Protein AF-A0A7V8ZS57-F1 (afdb_monomer_lite)

Foldseek 3Di:
DVVVVVVVVVVVVVVVVVVVVVVPPDDPPPPADDDDPDPVSVVVSVVVVVVVVVVVVVVCVVVVVVVVCCVVVPVVVVDDDDDDPDDVVVVVD

Sequence (93 aa):
MKARLANTMVGGFVALCTAVMSGVAHSAFELKLQPAQTDIARQMYDLHNLILLVCAVIFVIVFGIMFYSILKHRRSVGHKAQHFHENTTVEIL

Secondary structure (DSSP, 8-state):
-HHHHHHHHHHHHHHHHHHHHGGG-------SPPPP-SHHHHHHHHHHHHHHHHHHHHHHHHHHHHHHHHHHS-GGGTPPPP-----HHHHH-

Radius of gyration: 27.41 Å; chains: 1; bounding box: 70×18×68 Å

pLDDT: mean 79.04, std 13.57, range [53.81, 97.81]

Structure (mmCIF, N/CA/C/O backbone):
data_AF-A0A7V8ZS57-F1
#
_entry.id   AF-A0A7V8ZS57-F1
#
loop_
_atom_site.group_PDB
_atom_site.id
_atom_site.type_symbol
_atom_site.label_atom_id
_atom_site.label_alt_id
_atom_site.label_comp_id
_atom_site.label_asym_id
_atom_site.label_entity_id
_atom_site.label_seq_id
_atom_site.pdbx_PDB_ins_code
_atom_site.Cartn_x
_atom_site.Cartn_y
_atom_site.Cartn_z
_atom_site.occupancy
_atom_site.B_iso_or_equiv
_atom_site.auth_seq_id
_atom_site.auth_comp_id
_atom_site.auth_asym_id
_atom_site.auth_atom_id
_atom_site.pdbx_PDB_model_num
ATOM 1 N N . MET A 1 1 ? -48.988 7.145 -33.222 1.00 55.78 1 MET A N 1
ATOM 2 C CA . MET A 1 1 ? -48.399 7.109 -31.859 1.00 55.78 1 MET A CA 1
ATOM 3 C C . MET A 1 1 ? -47.237 6.111 -31.702 1.00 55.78 1 MET A C 1
ATOM 5 O O . MET A 1 1 ? -46.286 6.439 -31.009 1.00 55.78 1 MET A O 1
ATOM 9 N N . LYS A 1 2 ? -47.240 4.946 -32.378 1.00 53.81 2 LYS A N 1
ATOM 10 C CA . LYS A 1 2 ? -46.203 3.891 -32.247 1.00 53.81 2 LYS A CA 1
ATOM 11 C C . LYS A 1 2 ? -44.769 4.307 -32.650 1.00 53.81 2 LYS A C 1
ATOM 13 O O . LYS A 1 2 ? -43.815 3.881 -32.013 1.00 53.81 2 LYS A O 1
ATOM 18 N N . ALA A 1 3 ? -44.618 5.188 -33.643 1.00 56.47 3 ALA A N 1
ATOM 19 C CA . ALA A 1 3 ? -43.305 5.613 -34.149 1.00 56.47 3 ALA A CA 1
ATOM 20 C C . ALA A 1 3 ? -42.496 6.502 -33.177 1.00 56.47 3 ALA A C 1
ATOM 22 O O . ALA A 1 3 ? -41.271 6.458 -33.190 1.00 56.47 3 ALA A O 1
ATOM 23 N N . ARG A 1 4 ? -43.152 7.279 -32.297 1.00 56.66 4 ARG A N 1
ATOM 24 C CA . ARG A 1 4 ? -42.445 8.099 -31.292 1.00 56.66 4 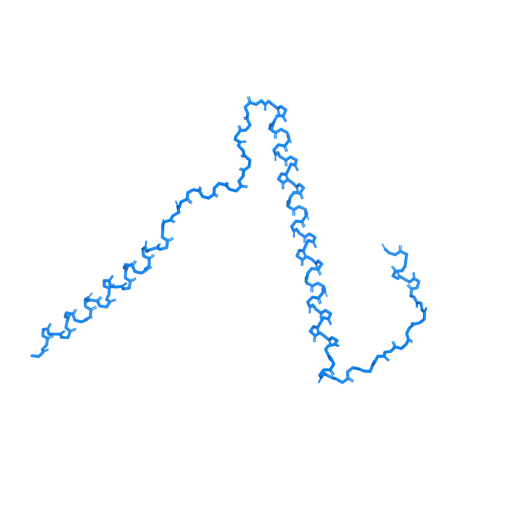ARG A CA 1
ATOM 25 C C . ARG A 1 4 ? -41.904 7.263 -30.131 1.00 56.66 4 ARG A C 1
ATOM 27 O O . ARG A 1 4 ? -40.825 7.562 -29.642 1.00 56.66 4 ARG A O 1
ATOM 34 N N . LEU A 1 5 ? -42.607 6.191 -29.757 1.00 60.06 5 LEU A N 1
ATOM 35 C CA . LEU A 1 5 ? -42.172 5.267 -28.705 1.00 60.06 5 LEU A CA 1
ATOM 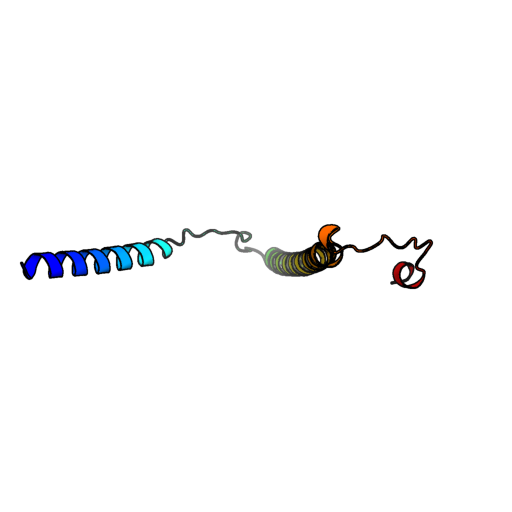36 C C . LEU A 1 5 ? -40.909 4.492 -29.125 1.00 60.06 5 LEU A C 1
ATOM 38 O O . LEU A 1 5 ? -39.971 4.381 -28.343 1.00 60.06 5 LEU A O 1
ATOM 42 N N . ALA A 1 6 ? -40.849 4.042 -30.385 1.00 61.28 6 ALA A N 1
ATOM 43 C CA . ALA A 1 6 ? -39.670 3.373 -30.939 1.00 61.28 6 ALA A CA 1
ATOM 44 C C . ALA A 1 6 ? -38.433 4.292 -30.964 1.00 61.28 6 ALA A C 1
ATOM 46 O O . ALA A 1 6 ? -37.348 3.867 -30.580 1.00 61.28 6 ALA A O 1
ATOM 47 N N . ASN A 1 7 ? -38.597 5.571 -31.325 1.00 58.91 7 ASN A N 1
ATOM 48 C CA . ASN A 1 7 ? -37.487 6.531 -31.352 1.00 58.91 7 ASN A CA 1
ATOM 49 C C . ASN A 1 7 ? -36.960 6.883 -29.947 1.00 58.91 7 ASN A C 1
ATOM 51 O O . ASN A 1 7 ? -35.760 7.076 -29.777 1.00 58.91 7 ASN A O 1
ATOM 55 N N . THR A 1 8 ? -37.828 6.923 -28.928 1.00 61.94 8 THR A N 1
ATOM 56 C CA . THR A 1 8 ? -37.414 7.112 -27.524 1.00 61.94 8 THR A CA 1
ATOM 57 C C . THR A 1 8 ? -36.667 5.890 -26.976 1.00 61.94 8 THR A C 1
ATOM 59 O O . THR A 1 8 ? -35.707 6.056 -26.228 1.00 61.94 8 THR A O 1
ATOM 62 N N . MET A 1 9 ? -37.038 4.671 -27.387 1.00 63.38 9 MET A N 1
ATOM 63 C CA . MET A 1 9 ? -36.314 3.447 -27.011 1.00 63.38 9 MET A CA 1
ATOM 64 C C . MET A 1 9 ? -34.947 3.337 -27.701 1.00 63.38 9 MET A C 1
ATOM 66 O O . MET A 1 9 ? -33.964 2.992 -27.049 1.00 63.38 9 MET A O 1
ATOM 70 N N . VAL A 1 10 ? -34.857 3.692 -28.989 1.00 68.88 10 VAL A N 1
ATOM 71 C CA . VAL A 1 10 ? -33.579 3.747 -29.723 1.00 68.88 10 VAL A CA 1
ATOM 72 C C . VAL A 1 10 ? -32.669 4.837 -29.148 1.00 68.88 10 VAL A C 1
ATOM 74 O O . VAL A 1 10 ? -31.487 4.585 -28.934 1.00 68.88 10 VAL A O 1
ATOM 77 N N . GLY A 1 11 ? -33.210 6.012 -28.810 1.00 67.94 11 GLY A N 1
ATOM 78 C CA . GLY A 1 11 ? -32.456 7.082 -28.148 1.00 67.94 11 GLY A CA 1
ATOM 79 C C . GLY A 1 11 ? -31.936 6.688 -26.761 1.00 67.94 11 GL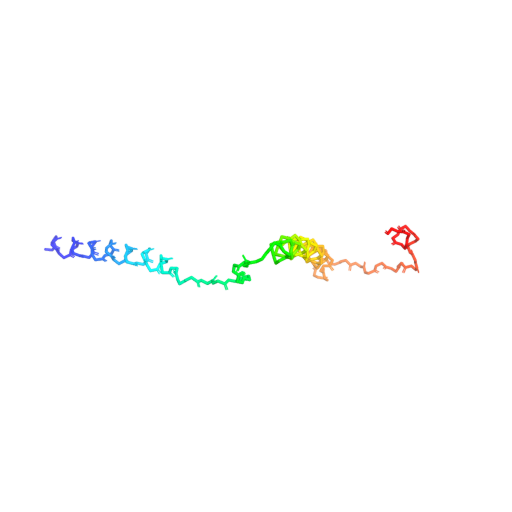Y A C 1
ATOM 80 O O . GLY A 1 11 ? -30.792 6.99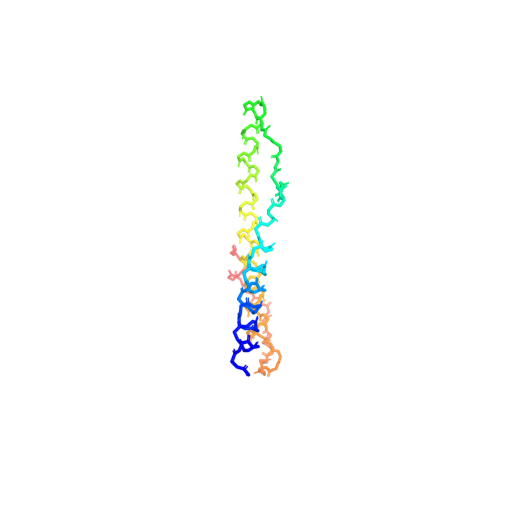1 -26.434 1.00 67.94 11 GLY A O 1
ATOM 81 N N . GLY A 1 12 ? -32.733 5.957 -25.972 1.00 70.38 12 GLY A N 1
ATOM 82 C CA . GLY A 1 12 ? -32.309 5.423 -24.673 1.00 70.38 12 GLY A CA 1
ATOM 83 C C . GLY A 1 12 ? -31.208 4.365 -24.786 1.00 70.38 12 GLY A C 1
ATOM 84 O O . GLY A 1 12 ? -30.258 4.383 -24.008 1.00 70.38 12 GLY A O 1
ATOM 85 N N . PHE A 1 13 ? -31.291 3.488 -25.790 1.00 71.69 13 PHE A N 1
ATOM 86 C CA . PHE A 1 13 ? -30.262 2.482 -26.055 1.00 71.69 13 PHE A CA 1
ATOM 87 C C . PHE A 1 13 ? -28.952 3.114 -26.546 1.00 71.69 13 PHE A C 1
ATOM 89 O O . PHE A 1 13 ? -27.888 2.791 -26.030 1.00 71.69 13 PHE A O 1
ATOM 96 N N . VAL A 1 14 ? -29.021 4.079 -27.471 1.00 74.06 14 VAL A N 1
ATOM 97 C CA . VAL A 1 14 ? -27.840 4.809 -27.959 1.00 74.06 14 VAL A CA 1
ATOM 98 C C . VAL A 1 14 ? -27.180 5.612 -26.833 1.00 74.06 14 VAL A C 1
ATOM 100 O O . VAL A 1 14 ? -25.960 5.564 -26.710 1.00 74.06 14 VAL A O 1
ATOM 103 N N . ALA A 1 15 ? -27.959 6.274 -25.970 1.00 71.25 15 ALA A N 1
ATOM 104 C CA . ALA A 1 15 ? -27.428 7.018 -24.825 1.00 71.25 15 ALA A CA 1
ATOM 105 C C . ALA A 1 15 ? -26.731 6.103 -23.801 1.00 71.25 15 ALA A C 1
ATOM 107 O O . ALA A 1 15 ? -25.649 6.433 -23.309 1.00 71.25 15 ALA A O 1
ATOM 108 N N . LEU A 1 16 ? -27.311 4.928 -23.526 1.00 68.50 16 LEU A N 1
ATOM 109 C CA . LEU A 1 16 ? -26.702 3.913 -22.666 1.00 68.50 16 LEU A CA 1
ATOM 110 C C . LEU A 1 16 ? -25.405 3.365 -23.281 1.00 68.50 16 LEU A C 1
ATOM 112 O O . LEU A 1 16 ? -24.402 3.258 -22.581 1.00 68.50 16 LEU A O 1
ATOM 116 N N . CYS A 1 17 ? -25.385 3.095 -24.589 1.00 68.25 17 CYS A N 1
ATOM 117 C CA . CYS A 1 17 ? -24.178 2.665 -25.294 1.00 68.25 17 CYS A CA 1
ATOM 118 C C . CYS A 1 17 ? -23.076 3.732 -25.231 1.00 68.25 17 CYS A C 1
ATOM 120 O O . CYS A 1 17 ? -21.947 3.418 -24.859 1.00 68.25 17 CYS A O 1
ATOM 122 N N . THR A 1 18 ? -23.392 5.004 -25.494 1.00 67.25 18 THR A N 1
ATOM 123 C CA . THR A 1 18 ? -22.397 6.085 -25.413 1.00 67.25 18 THR A CA 1
ATOM 124 C C . THR A 1 18 ? -21.849 6.287 -24.001 1.00 67.25 18 THR A C 1
ATOM 126 O O . THR A 1 18 ? -20.653 6.526 -23.858 1.00 67.25 18 THR A O 1
ATOM 129 N N . ALA A 1 19 ? -22.674 6.123 -22.961 1.00 68.25 19 ALA A N 1
ATOM 130 C CA . ALA A 1 19 ? -22.235 6.230 -21.569 1.00 68.25 19 ALA A CA 1
ATOM 131 C C . ALA A 1 19 ? -21.288 5.086 -21.164 1.00 68.25 19 ALA A C 1
ATOM 133 O O . ALA A 1 19 ? -20.314 5.312 -20.450 1.00 68.25 19 ALA A O 1
ATOM 134 N N . VAL A 1 20 ? -21.529 3.870 -21.667 1.00 67.94 20 VAL A N 1
ATOM 135 C CA . VAL A 1 20 ? -20.638 2.717 -21.452 1.00 67.94 20 VAL A CA 1
ATOM 136 C C . VAL A 1 20 ? -19.310 2.893 -22.207 1.00 67.94 20 VAL A C 1
ATOM 138 O O . VAL A 1 20 ? -18.259 2.493 -21.712 1.00 67.94 20 VAL A O 1
ATOM 141 N N . MET A 1 21 ? -19.324 3.555 -23.368 1.00 63.91 21 MET A N 1
ATOM 142 C CA . MET A 1 21 ? -18.130 3.811 -24.189 1.00 63.91 21 MET A CA 1
ATOM 143 C C . MET A 1 21 ? -17.299 5.023 -23.728 1.00 63.91 21 MET A C 1
ATOM 145 O O . MET A 1 21 ? -16.133 5.130 -24.095 1.00 63.91 21 MET A O 1
ATOM 149 N N . SER A 1 22 ? -17.819 5.917 -22.880 1.00 61.84 22 SER A N 1
ATOM 150 C CA . SER A 1 22 ? -17.002 6.991 -22.286 1.00 61.84 22 SER A CA 1
ATOM 151 C C . SER A 1 22 ? -15.948 6.475 -21.292 1.00 61.84 22 SER A C 1
ATOM 153 O O . SER A 1 22 ? -14.945 7.146 -21.069 1.00 61.84 22 SER A O 1
ATOM 155 N N . GLY A 1 23 ? -16.131 5.273 -20.733 1.00 62.66 23 GL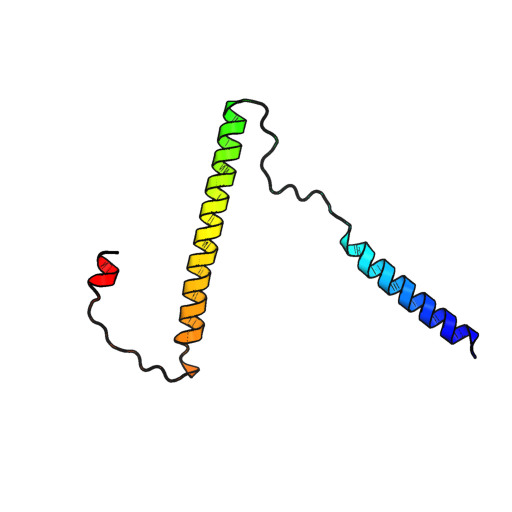Y A N 1
ATOM 156 C CA . GLY A 1 23 ? -15.181 4.652 -19.800 1.00 62.66 23 GLY A CA 1
ATOM 157 C C . GLY A 1 23 ? -13.927 4.049 -20.447 1.00 62.66 23 GLY A C 1
ATOM 158 O O . GLY A 1 23 ? -13.014 3.654 -19.727 1.00 62.66 23 GLY A O 1
ATOM 159 N N . VAL A 1 24 ? -13.848 3.964 -21.785 1.00 62.94 24 VAL A N 1
ATOM 160 C CA . VAL A 1 24 ? -12.689 3.356 -22.474 1.00 62.94 24 VAL A CA 1
ATOM 161 C C . VAL A 1 24 ? -11.585 4.351 -22.841 1.00 62.94 24 VAL A C 1
ATOM 163 O O . VAL A 1 24 ? -10.571 3.947 -23.406 1.00 62.94 24 VAL A O 1
ATOM 166 N N . ALA A 1 25 ? -11.727 5.631 -22.488 1.00 59.56 25 ALA A N 1
ATOM 167 C CA . ALA A 1 25 ? -10.665 6.621 -22.647 1.00 59.56 25 ALA A CA 1
ATOM 168 C C . ALA A 1 25 ? -9.559 6.402 -21.595 1.00 59.56 25 ALA A C 1
ATOM 170 O O . ALA A 1 25 ? -9.465 7.118 -20.602 1.00 59.56 25 ALA A O 1
ATOM 171 N N . HIS A 1 26 ? -8.719 5.389 -21.812 1.00 60.56 26 HIS A N 1
ATOM 172 C CA . HIS A 1 26 ? -7.469 5.210 -21.080 1.00 60.56 26 HIS A CA 1
ATOM 173 C C . HIS A 1 26 ? -6.427 6.146 -21.695 1.00 60.56 26 HIS A C 1
ATOM 175 O O . HIS A 1 26 ? -5.729 5.782 -22.641 1.00 60.56 26 HIS A O 1
ATOM 181 N N . SER A 1 27 ? -6.313 7.372 -21.178 1.00 56.31 27 SER A N 1
ATOM 182 C CA . SER A 1 27 ? -5.027 8.059 -21.278 1.00 56.31 27 SER A CA 1
ATOM 183 C C . SER A 1 27 ? -3.994 7.178 -20.572 1.00 56.31 27 SER A C 1
ATOM 185 O O . SER A 1 27 ? -4.298 6.577 -19.539 1.00 56.31 27 SER A O 1
ATOM 187 N N . ALA A 1 28 ? -2.800 7.032 -21.150 1.00 65.38 28 ALA A N 1
ATOM 188 C CA . ALA A 1 28 ? -1.720 6.271 -20.533 1.00 65.38 28 ALA A CA 1
ATOM 189 C C . ALA A 1 28 ? -1.291 6.994 -19.247 1.00 65.38 28 ALA A C 1
ATOM 191 O O . ALA A 1 28 ? -0.432 7.874 -19.254 1.00 65.38 28 ALA A O 1
ATOM 192 N N . PHE A 1 29 ? -1.977 6.695 -18.146 1.00 66.00 29 PHE A N 1
ATOM 193 C CA . PHE A 1 29 ? -1.632 7.172 -16.821 1.00 66.00 29 PHE A CA 1
ATOM 194 C C . PHE A 1 29 ? -0.423 6.369 -16.350 1.00 66.00 29 PHE A C 1
ATOM 196 O O . PHE A 1 29 ? -0.533 5.373 -15.635 1.00 66.00 29 PHE A O 1
ATOM 203 N N . GLU A 1 30 ? 0.742 6.777 -16.844 1.00 74.56 30 GLU A N 1
ATOM 204 C CA . GLU A 1 30 ? 2.019 6.157 -16.528 1.00 74.56 30 GLU A CA 1
ATOM 205 C C . GLU A 1 30 ? 2.432 6.551 -15.107 1.00 74.56 30 GLU A C 1
ATOM 207 O O . GLU A 1 30 ? 3.106 7.550 -14.872 1.00 74.56 30 GLU A O 1
ATOM 212 N N . LEU A 1 31 ? 1.986 5.755 -14.136 1.00 80.06 31 LEU A N 1
ATOM 213 C CA . LEU A 1 31 ? 2.387 5.856 -12.729 1.00 80.06 31 LEU A CA 1
ATOM 214 C C . LEU A 1 31 ? 3.726 5.173 -12.424 1.00 80.06 31 LEU A C 1
ATOM 216 O O . LEU A 1 31 ? 4.184 5.181 -11.282 1.00 80.06 31 LEU A O 1
ATOM 220 N N . LYS A 1 32 ? 4.322 4.509 -13.415 1.00 83.50 32 LYS A N 1
ATOM 221 C CA . LYS A 1 32 ? 5.538 3.715 -13.249 1.00 83.50 32 LYS A CA 1
ATOM 222 C C . LYS A 1 32 ? 6.766 4.551 -13.602 1.00 83.50 32 LYS A C 1
ATOM 224 O O . LYS A 1 32 ? 6.689 5.529 -14.340 1.00 83.50 32 LYS A O 1
ATOM 229 N N . LEU A 1 33 ? 7.921 4.130 -13.093 1.00 85.31 33 LEU A N 1
ATOM 230 C CA . LEU A 1 33 ? 9.201 4.700 -13.507 1.00 85.31 33 LEU A CA 1
ATOM 231 C C . LEU A 1 33 ? 9.446 4.449 -15.006 1.00 85.31 33 LEU A C 1
ATOM 233 O O . LEU A 1 33 ? 8.944 3.479 -15.580 1.00 85.31 33 LEU A O 1
ATOM 237 N N . GLN A 1 34 ? 10.250 5.315 -15.622 1.00 87.06 34 GLN A N 1
ATOM 238 C CA . GLN A 1 34 ? 10.669 5.181 -17.020 1.00 87.06 34 GLN A CA 1
ATOM 239 C C . GLN A 1 34 ? 11.383 3.840 -17.282 1.00 87.06 34 GLN A C 1
ATOM 241 O O . GLN A 1 34 ? 12.018 3.294 -16.373 1.00 87.06 34 GLN A O 1
ATOM 246 N N . PRO A 1 35 ? 11.304 3.296 -18.515 1.00 84.38 35 PRO A N 1
ATOM 247 C CA . PRO A 1 35 ? 11.896 2.005 -18.836 1.00 84.38 35 PRO A CA 1
ATOM 248 C C . PRO A 1 35 ? 13.415 2.038 -18.648 1.00 84.38 35 PRO A C 1
ATOM 250 O O . PRO A 1 35 ? 14.112 2.875 -19.226 1.00 84.38 35 PRO A O 1
ATOM 253 N N . ALA A 1 36 ? 13.924 1.095 -17.857 1.00 88.75 36 ALA A N 1
ATOM 254 C CA . ALA A 1 36 ? 15.342 0.957 -17.556 1.00 88.75 36 ALA A CA 1
ATOM 255 C C . ALA A 1 36 ? 16.169 0.689 -18.826 1.00 88.75 36 ALA A C 1
ATOM 257 O O . ALA A 1 36 ? 15.924 -0.282 -19.543 1.00 88.75 36 ALA A O 1
ATOM 258 N N . GLN A 1 37 ? 17.173 1.537 -19.068 1.00 90.31 37 GLN A N 1
ATOM 259 C CA . GLN A 1 37 ? 18.076 1.455 -20.228 1.00 90.31 37 GLN A CA 1
ATOM 260 C C . GLN A 1 37 ? 19.414 0.757 -19.913 1.00 90.31 37 GLN A C 1
ATOM 262 O O . GLN A 1 37 ? 20.232 0.568 -20.807 1.00 90.31 37 GLN A O 1
ATOM 267 N N . THR A 1 38 ? 19.653 0.377 -18.652 1.00 93.69 38 THR A N 1
ATOM 268 C CA . THR A 1 38 ? 20.876 -0.305 -18.191 1.00 93.69 38 THR A CA 1
ATOM 269 C C . THR A 1 38 ? 20.537 -1.470 -17.258 1.00 93.69 38 THR A C 1
ATOM 271 O O . THR A 1 38 ? 19.462 -1.494 -16.651 1.00 93.69 38 THR A O 1
ATOM 274 N N . ASP A 1 39 ? 21.462 -2.421 -17.099 1.00 88.88 39 ASP A N 1
ATOM 275 C CA . ASP A 1 39 ? 21.256 -3.600 -16.243 1.00 88.88 39 ASP A CA 1
ATOM 276 C C . ASP A 1 39 ? 21.068 -3.235 -14.765 1.00 88.88 39 ASP A C 1
ATOM 278 O O . ASP A 1 39 ? 20.214 -3.799 -14.080 1.00 88.88 39 ASP A O 1
ATOM 282 N N . ILE A 1 40 ? 21.808 -2.235 -14.276 1.00 92.12 40 ILE A N 1
ATOM 283 C CA . ILE A 1 40 ? 21.659 -1.732 -12.903 1.00 92.12 40 ILE A CA 1
ATOM 284 C C . ILE A 1 40 ? 20.282 -1.080 -12.724 1.00 92.12 40 ILE A C 1
ATOM 286 O O . ILE A 1 40 ? 19.615 -1.305 -11.715 1.00 92.12 40 ILE A O 1
ATOM 290 N N . ALA A 1 41 ? 19.815 -0.314 -13.714 1.00 89.94 41 ALA A N 1
ATOM 291 C CA . ALA A 1 41 ? 18.501 0.317 -13.650 1.00 89.94 41 ALA A CA 1
ATOM 292 C C . ALA A 1 41 ? 17.362 -0.715 -13.602 1.00 89.94 41 ALA A C 1
ATOM 294 O O . ALA A 1 41 ? 16.362 -0.468 -12.932 1.00 89.94 41 ALA A O 1
ATOM 295 N N . ARG A 1 42 ? 17.514 -1.886 -14.244 1.00 91.69 42 ARG A N 1
ATOM 296 C CA . ARG A 1 42 ? 16.531 -2.978 -14.134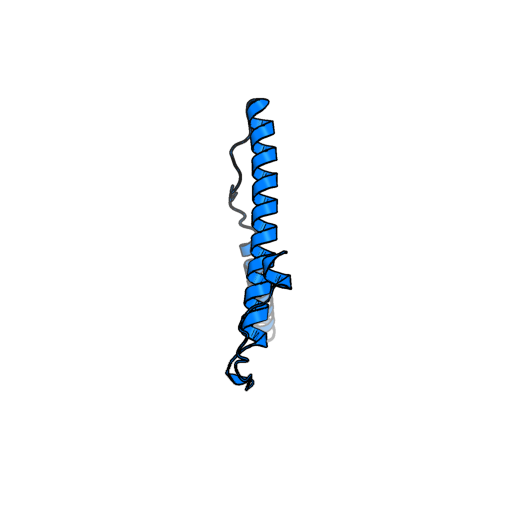 1.00 91.69 42 ARG A CA 1
ATOM 297 C C . ARG A 1 42 ? 16.451 -3.535 -12.716 1.00 91.69 42 ARG A C 1
ATOM 299 O O . ARG A 1 42 ? 15.356 -3.651 -12.180 1.00 91.69 42 ARG A O 1
ATOM 306 N N . GLN A 1 43 ? 17.594 -3.772 -12.074 1.00 93.19 43 GLN A N 1
ATOM 307 C CA . GLN A 1 43 ? 17.624 -4.250 -10.686 1.00 93.19 43 GLN A CA 1
ATOM 308 C C . GLN A 1 43 ? 16.967 -3.253 -9.720 1.00 93.19 43 GLN A C 1
ATOM 310 O O . GLN A 1 43 ? 16.207 -3.647 -8.838 1.00 93.19 43 GLN A O 1
ATOM 315 N N . MET A 1 44 ? 17.215 -1.951 -9.906 1.00 92.69 44 MET A N 1
ATOM 316 C CA . MET A 1 44 ? 16.580 -0.909 -9.092 1.00 92.69 44 MET A CA 1
ATOM 317 C C . MET A 1 44 ? 15.071 -0.820 -9.336 1.00 92.69 44 MET A C 1
ATOM 319 O O . MET A 1 44 ? 14.310 -0.608 -8.394 1.00 92.69 44 MET A O 1
ATOM 323 N N . TYR A 1 45 ? 14.629 -1.000 -10.582 1.00 93.88 45 TYR A N 1
ATOM 324 C CA . TYR A 1 45 ? 13.212 -1.018 -10.935 1.00 93.88 45 TYR A CA 1
ATOM 325 C C . TYR A 1 45 ? 12.468 -2.169 -10.243 1.00 93.88 45 TYR A C 1
ATOM 327 O O . TYR A 1 45 ? 11.391 -1.964 -9.678 1.00 93.88 45 TYR A O 1
ATOM 335 N N . ASP A 1 46 ? 13.062 -3.363 -10.228 1.00 91.69 46 ASP A N 1
ATOM 336 C CA . ASP A 1 46 ? 12.483 -4.536 -9.568 1.00 91.69 46 ASP A CA 1
ATOM 337 C C . ASP A 1 46 ? 12.449 -4.363 -8.045 1.00 91.69 46 ASP A C 1
ATOM 339 O O . ASP A 1 46 ? 11.419 -4.611 -7.412 1.00 91.69 46 ASP A O 1
ATOM 343 N N . LEU A 1 47 ? 13.534 -3.844 -7.461 1.00 95.19 47 LEU A N 1
ATOM 344 C CA . LEU A 1 47 ? 13.602 -3.549 -6.031 1.00 95.19 47 LEU A CA 1
ATOM 345 C C . LEU A 1 47 ? 12.561 -2.503 -5.613 1.00 95.19 47 LEU A C 1
ATOM 347 O O . LEU A 1 47 ? 11.879 -2.673 -4.603 1.00 95.19 47 LEU A O 1
ATOM 351 N N . HIS A 1 48 ? 12.409 -1.436 -6.398 1.00 94.88 48 HIS A N 1
ATOM 352 C CA . HIS A 1 48 ? 11.427 -0.387 -6.146 1.00 94.88 48 HIS A CA 1
ATOM 353 C C . HIS A 1 48 ? 9.998 -0.937 -6.148 1.00 94.88 48 HIS A C 1
ATOM 355 O O . HIS A 1 48 ? 9.239 -0.666 -5.218 1.00 94.88 48 HIS A O 1
ATOM 361 N N . ASN A 1 49 ? 9.639 -1.745 -7.151 1.00 92.81 49 ASN A N 1
ATOM 362 C CA . ASN A 1 49 ? 8.311 -2.355 -7.222 1.00 92.81 49 ASN A CA 1
ATOM 363 C C . ASN A 1 49 ? 8.052 -3.307 -6.048 1.00 92.81 49 ASN A C 1
ATOM 365 O O . ASN A 1 49 ? 6.945 -3.316 -5.509 1.00 92.81 49 ASN A O 1
ATOM 369 N N . LEU A 1 50 ? 9.060 -4.077 -5.625 1.00 95.56 50 LEU A N 1
ATOM 370 C CA . LEU A 1 50 ? 8.950 -4.965 -4.468 1.00 95.56 50 LEU A CA 1
ATOM 371 C C . LEU A 1 50 ? 8.694 -4.162 -3.190 1.00 95.56 50 LEU A C 1
ATOM 373 O O . LEU A 1 50 ? 7.740 -4.447 -2.468 1.00 95.56 50 LEU A O 1
ATOM 377 N N . ILE A 1 51 ? 9.511 -3.141 -2.919 1.00 96.25 51 ILE A N 1
ATOM 378 C CA . ILE A 1 51 ? 9.369 -2.319 -1.711 1.00 96.25 51 ILE A CA 1
ATOM 379 C C . ILE A 1 51 ? 8.022 -1.593 -1.715 1.00 96.25 51 ILE A C 1
ATOM 381 O O . ILE A 1 51 ? 7.329 -1.608 -0.700 1.00 96.25 51 ILE A O 1
ATOM 385 N N . LEU A 1 52 ? 7.604 -1.022 -2.851 1.00 94.81 52 LEU A N 1
ATOM 386 C CA . LEU A 1 52 ? 6.283 -0.403 -2.974 1.00 94.81 52 LEU A CA 1
ATOM 387 C C . LEU A 1 52 ? 5.152 -1.386 -2.667 1.00 94.81 52 LEU A C 1
ATOM 389 O O . LEU A 1 52 ? 4.216 -1.026 -1.953 1.00 94.81 52 LEU A O 1
ATOM 393 N N . LEU A 1 53 ? 5.242 -2.623 -3.163 1.00 95.25 53 LEU A N 1
ATOM 394 C CA . LEU A 1 53 ? 4.257 -3.660 -2.872 1.00 95.25 53 LEU A CA 1
ATOM 395 C C . LEU A 1 53 ? 4.208 -3.969 -1.369 1.00 95.25 53 LEU A C 1
ATOM 397 O O . LEU A 1 53 ? 3.124 -4.011 -0.791 1.00 95.25 53 LEU A O 1
ATOM 401 N N . VAL A 1 54 ? 5.365 -4.131 -0.723 1.00 97.31 54 VAL A N 1
ATOM 402 C CA . VAL A 1 54 ? 5.448 -4.382 0.725 1.00 97.31 54 VAL A CA 1
ATOM 403 C C . VAL A 1 54 ? 4.851 -3.218 1.519 1.00 97.31 54 VAL A C 1
ATOM 405 O O . VAL A 1 54 ? 4.021 -3.446 2.400 1.00 97.31 54 VAL A O 1
ATOM 408 N N . CYS A 1 55 ? 5.201 -1.974 1.178 1.00 96.38 55 CYS A N 1
ATOM 409 C CA . CYS A 1 55 ? 4.649 -0.774 1.807 1.00 96.38 55 CYS A CA 1
ATOM 410 C C . CYS A 1 55 ? 3.122 -0.686 1.652 1.00 96.38 55 CYS A C 1
ATOM 412 O O . CYS A 1 55 ? 2.423 -0.356 2.609 1.00 96.38 55 CYS A O 1
ATOM 414 N N . ALA A 1 56 ? 2.585 -1.017 0.476 1.00 96.06 56 ALA A N 1
ATOM 415 C CA . ALA A 1 56 ? 1.144 -1.029 0.244 1.00 96.06 56 ALA A CA 1
ATOM 416 C C . ALA A 1 56 ? 0.432 -2.097 1.093 1.00 96.06 56 ALA A C 1
ATOM 418 O O . ALA A 1 56 ? -0.618 -1.821 1.675 1.00 96.06 56 ALA A O 1
ATOM 419 N N . VAL A 1 57 ? 1.017 -3.293 1.221 1.00 97.81 57 VAL A N 1
ATOM 420 C CA . VAL A 1 57 ? 0.458 -4.376 2.046 1.00 97.81 57 VAL A CA 1
ATOM 421 C C . VAL A 1 57 ? 0.385 -3.965 3.516 1.00 97.81 57 VAL A C 1
ATOM 423 O O . VAL A 1 57 ? -0.688 -4.053 4.116 1.00 97.81 57 VAL A O 1
ATOM 426 N N . ILE A 1 58 ? 1.479 -3.460 4.099 1.00 97.25 58 ILE A N 1
ATOM 427 C CA . ILE A 1 58 ? 1.466 -3.024 5.506 1.00 97.25 58 ILE A CA 1
ATOM 428 C C . ILE A 1 58 ? 0.513 -1.847 5.725 1.00 97.25 58 ILE A C 1
ATOM 430 O O . ILE A 1 58 ? -0.154 -1.790 6.756 1.00 97.25 58 ILE A O 1
ATOM 434 N N . PHE A 1 59 ? 0.392 -0.941 4.750 1.00 97.12 59 PHE A N 1
ATOM 435 C CA . PHE A 1 59 ? -0.523 0.191 4.834 1.00 97.12 59 PHE A CA 1
ATOM 436 C C . PHE A 1 59 ? -1.969 -0.289 4.960 1.00 97.12 59 PHE A C 1
ATOM 438 O O . PHE A 1 59 ? -2.685 0.149 5.859 1.00 97.12 59 PHE A O 1
ATOM 445 N N . VAL A 1 60 ? -2.381 -1.246 4.124 1.00 97.31 60 VAL A N 1
ATOM 446 C CA . VAL A 1 60 ? -3.721 -1.845 4.195 1.00 97.31 60 VAL A CA 1
ATOM 447 C C . VAL A 1 60 ? -3.937 -2.574 5.523 1.00 97.31 60 VAL A C 1
ATOM 449 O O . VAL A 1 60 ? -5.005 -2.434 6.117 1.00 97.31 60 VAL A O 1
ATOM 452 N N . ILE A 1 61 ? -2.934 -3.302 6.027 1.00 97.12 61 ILE A N 1
ATOM 453 C CA . ILE A 1 61 ? -3.020 -4.004 7.318 1.00 97.12 61 ILE A CA 1
ATOM 454 C C . ILE A 1 61 ? -3.244 -3.011 8.463 1.00 97.12 61 ILE A C 1
ATOM 456 O O . ILE A 1 61 ? -4.199 -3.155 9.226 1.00 97.12 61 ILE A O 1
ATOM 460 N N . VAL A 1 62 ? -2.402 -1.981 8.568 1.00 96.94 62 VAL A N 1
ATOM 461 C CA . VAL A 1 62 ? -2.490 -0.970 9.632 1.00 96.94 62 VAL A CA 1
ATOM 462 C C . VAL A 1 62 ? -3.812 -0.210 9.547 1.00 96.94 62 VAL A C 1
ATOM 464 O O . VAL A 1 62 ? -4.496 -0.049 10.560 1.00 96.94 62 VAL A O 1
ATOM 467 N N . PHE A 1 63 ? -4.217 0.210 8.345 1.00 95.75 63 PHE A N 1
ATOM 468 C CA . PHE A 1 63 ? -5.489 0.902 8.149 1.00 95.75 63 PHE A CA 1
ATOM 469 C C . PHE A 1 63 ? -6.677 -0.001 8.506 1.00 95.75 63 PHE A C 1
ATOM 471 O O . PHE A 1 63 ? -7.627 0.454 9.138 1.00 95.75 63 PHE A O 1
ATOM 478 N N . GLY A 1 64 ? -6.597 -1.295 8.185 1.00 95.69 64 GLY A N 1
ATOM 479 C CA . GLY A 1 64 ? -7.592 -2.297 8.558 1.00 95.69 64 GLY A CA 1
ATOM 480 C C . GLY A 1 64 ? -7.717 -2.477 10.072 1.00 95.69 64 GLY A C 1
ATOM 481 O O . GLY A 1 64 ? -8.827 -2.428 10.602 1.00 95.69 64 GLY A O 1
ATOM 482 N N . ILE A 1 65 ? -6.595 -2.615 10.786 1.00 95.56 65 ILE A N 1
ATOM 483 C CA . ILE A 1 65 ? -6.575 -2.739 12.255 1.00 95.56 65 ILE A CA 1
ATOM 484 C C . ILE A 1 65 ? -7.134 -1.473 12.918 1.00 95.56 65 ILE A C 1
ATOM 486 O O . ILE A 1 65 ? -7.914 -1.556 13.875 1.00 95.56 65 ILE A O 1
ATOM 490 N N . MET A 1 66 ? -6.784 -0.296 12.395 1.00 91.69 66 MET A N 1
ATOM 491 C CA . MET A 1 66 ? -7.306 0.973 12.899 1.00 91.69 66 MET A CA 1
ATOM 492 C C . MET A 1 66 ? -8.817 1.083 12.664 1.00 91.69 66 MET A C 1
ATOM 494 O O . MET A 1 66 ? -9.570 1.409 13.583 1.00 91.69 66 MET A O 1
ATOM 498 N N . PHE A 1 67 ? -9.290 0.740 11.462 1.00 94.31 67 PHE A N 1
ATOM 499 C CA . PHE A 1 67 ? -10.714 0.756 11.131 1.00 94.31 67 PHE A CA 1
ATOM 500 C C . PHE A 1 67 ? -11.508 -0.228 12.002 1.00 94.31 67 PHE A C 1
ATOM 502 O O . PHE A 1 67 ? -12.562 0.125 12.534 1.00 94.31 67 PHE A O 1
ATOM 509 N N . TYR A 1 68 ? -10.966 -1.430 12.230 1.00 92.12 68 TYR A N 1
ATOM 510 C CA . TYR A 1 68 ? -11.529 -2.406 13.164 1.00 92.12 68 TYR A CA 1
ATOM 511 C C . TYR A 1 68 ? -11.645 -1.831 14.581 1.00 92.12 68 TYR A C 1
ATOM 513 O O . TYR A 1 68 ? -12.711 -1.909 15.197 1.00 92.12 68 TYR A O 1
ATOM 521 N N . SER A 1 69 ? -10.581 -1.194 15.079 1.00 88.31 69 SER A N 1
ATOM 522 C CA . SER A 1 69 ? -10.551 -0.586 16.414 1.00 88.31 69 SER A CA 1
ATOM 523 C C . SER A 1 69 ? -11.628 0.484 16.580 1.00 88.31 69 SER A C 1
ATOM 525 O O . SER A 1 69 ? -12.359 0.463 17.573 1.00 88.31 69 SER A O 1
ATOM 527 N N . ILE A 1 70 ? -11.788 1.361 15.585 1.00 87.38 70 ILE A N 1
ATOM 528 C CA . ILE A 1 70 ? -12.785 2.439 15.597 1.00 87.38 70 ILE A CA 1
ATOM 529 C C . ILE A 1 70 ? -14.209 1.879 15.572 1.00 87.38 70 ILE A C 1
ATOM 531 O O . ILE A 1 70 ? -15.052 2.319 16.357 1.00 87.38 70 ILE A O 1
ATOM 535 N N . LEU A 1 71 ? -14.496 0.909 14.697 1.00 86.69 71 LEU A N 1
ATOM 536 C CA . LEU A 1 71 ? -15.834 0.322 14.600 1.00 86.69 71 LEU A CA 1
ATOM 537 C C . LEU A 1 71 ? -16.211 -0.451 15.866 1.00 86.69 71 LEU A C 1
ATOM 539 O O . LEU A 1 71 ? -17.340 -0.333 16.346 1.00 86.69 71 LEU A O 1
ATOM 543 N N . LYS A 1 72 ? -15.269 -1.218 16.426 1.00 84.69 72 LYS A N 1
ATOM 544 C CA . LYS A 1 72 ? -15.516 -2.059 17.600 1.00 84.69 72 LYS A CA 1
ATOM 545 C C . LYS A 1 72 ? -15.609 -1.251 18.895 1.00 84.69 72 LYS A C 1
ATOM 547 O O . LYS A 1 72 ? -16.525 -1.491 19.676 1.00 84.69 72 LYS A O 1
ATOM 552 N N . HIS A 1 73 ? -14.715 -0.288 19.122 1.00 83.06 73 HIS A N 1
ATOM 553 C CA . HIS A 1 73 ? -14.624 0.464 20.385 1.00 83.06 73 HIS A CA 1
ATOM 554 C C . HIS A 1 73 ? -15.378 1.799 20.362 1.00 83.06 73 HIS A C 1
ATOM 556 O O . HIS A 1 73 ? -15.177 2.660 21.223 1.00 83.06 73 HIS A O 1
ATOM 562 N N . ARG A 1 74 ? -16.282 1.994 19.395 1.00 83.81 74 ARG A N 1
ATOM 563 C CA . ARG A 1 74 ? -17.058 3.229 19.282 1.00 83.81 74 ARG A CA 1
ATOM 564 C C . ARG A 1 74 ? -17.863 3.501 20.557 1.00 83.81 74 ARG A C 1
ATOM 566 O O . ARG A 1 74 ? -18.596 2.642 21.054 1.00 83.81 74 ARG A O 1
ATOM 573 N N . ARG A 1 75 ? -17.793 4.748 21.039 1.00 67.12 75 ARG A N 1
ATOM 574 C CA . ARG A 1 75 ? -18.474 5.225 22.260 1.00 67.12 75 ARG A CA 1
ATOM 575 C C . ARG A 1 75 ? -19.986 4.980 22.262 1.00 67.12 75 ARG A C 1
ATOM 577 O O . ARG A 1 75 ? -20.549 4.729 23.321 1.00 67.12 75 ARG A O 1
ATOM 584 N N . SER A 1 76 ? -20.626 4.984 21.090 1.00 69.56 76 SER A N 1
ATOM 585 C CA . SER A 1 76 ? -22.071 4.754 20.937 1.00 69.56 76 SER A CA 1
ATOM 586 C C . SER A 1 76 ? -22.539 3.362 21.380 1.00 69.56 76 SER A C 1
ATOM 588 O O . SER A 1 76 ? -23.735 3.143 21.501 1.00 69.56 76 SER A O 1
ATOM 590 N N . VAL A 1 77 ? -21.620 2.407 21.553 1.00 71.56 77 VAL A N 1
ATOM 591 C CA . VAL A 1 77 ? -21.935 1.009 21.896 1.00 71.56 77 VAL A CA 1
ATOM 592 C C . VAL A 1 77 ? -21.840 0.766 23.415 1.00 71.56 77 VAL A C 1
ATOM 594 O O . VAL A 1 77 ? -22.096 -0.332 23.888 1.00 71.56 77 VAL A O 1
ATOM 597 N N . GLY A 1 78 ? -21.499 1.788 24.211 1.00 67.94 78 GLY A N 1
ATOM 598 C CA . GLY A 1 78 ? -21.494 1.686 25.677 1.00 67.94 78 GLY A CA 1
ATOM 599 C C . GLY A 1 78 ? -20.263 0.994 26.275 1.00 67.94 78 GLY A C 1
ATOM 600 O O . GLY A 1 78 ? -20.281 0.638 27.452 1.00 67.94 78 GLY A O 1
ATOM 601 N N . HIS A 1 79 ? -19.179 0.830 25.505 1.00 70.00 79 HIS A N 1
ATOM 602 C CA . HIS A 1 79 ? -17.917 0.304 26.030 1.00 70.00 79 HIS A CA 1
ATOM 603 C C . HIS A 1 79 ? -17.380 1.222 27.145 1.00 70.00 79 HIS A C 1
ATOM 605 O O . HIS A 1 79 ? -17.085 2.406 26.925 1.00 70.00 79 HIS A O 1
ATOM 611 N N . LYS A 1 80 ? -17.282 0.671 28.362 1.00 70.62 80 LYS A N 1
ATOM 612 C CA . LYS A 1 80 ? -16.619 1.312 29.502 1.00 70.62 80 LYS A CA 1
ATOM 613 C C . LYS A 1 80 ? -15.110 1.218 29.283 1.00 70.62 80 LYS A C 1
ATOM 615 O O . LYS A 1 80 ? -14.608 0.130 29.014 1.00 70.62 80 LYS A O 1
ATOM 620 N N . ALA A 1 81 ? -14.409 2.349 29.365 1.00 69.00 81 ALA A N 1
ATOM 621 C CA . ALA A 1 81 ? -12.954 2.366 29.270 1.00 69.00 81 ALA A CA 1
ATOM 622 C C . ALA A 1 81 ? -12.386 1.558 30.443 1.00 69.00 81 ALA A C 1
ATOM 624 O O . ALA A 1 81 ? -12.626 1.894 31.602 1.00 69.00 81 ALA A O 1
ATOM 625 N N . GLN A 1 82 ? -11.709 0.457 30.134 1.00 72.50 82 GLN A N 1
ATOM 626 C CA . GLN A 1 82 ? -11.010 -0.342 31.130 1.00 72.50 82 GLN A CA 1
ATOM 627 C C . GLN A 1 82 ? -9.656 0.322 31.403 1.00 72.50 82 GLN A C 1
ATOM 629 O O . GLN A 1 82 ? -8.951 0.695 30.467 1.00 72.50 82 GLN A O 1
ATOM 634 N N . HIS A 1 83 ? -9.319 0.509 32.680 1.00 65.94 83 HIS A N 1
ATOM 635 C CA . HIS A 1 83 ? -7.999 0.983 33.084 1.00 65.94 83 HIS A CA 1
ATOM 636 C C . HIS A 1 83 ? -7.031 -0.200 33.068 1.00 65.94 83 HIS A C 1
ATOM 638 O O . HIS A 1 83 ? -7.118 -1.083 33.919 1.00 65.94 83 HIS A O 1
ATOM 644 N N . PHE A 1 84 ? -6.131 -0.214 32.090 1.00 71.25 84 PHE A N 1
ATOM 645 C CA . PHE A 1 84 ? -5.004 -1.139 32.029 1.00 71.25 84 PHE A CA 1
ATOM 646 C C . PHE A 1 84 ? -3.736 -0.371 32.387 1.00 71.25 84 PHE A C 1
ATOM 648 O O . PHE A 1 84 ? -3.525 0.721 31.859 1.00 71.25 84 PHE A O 1
ATOM 655 N N . HIS A 1 85 ? -2.928 -0.915 33.299 1.00 66.56 85 HIS A N 1
ATOM 656 C CA . HIS A 1 85 ? -1.698 -0.259 33.747 1.00 66.56 85 HIS A CA 1
ATOM 657 C C . HIS A 1 85 ? -0.434 -0.738 33.037 1.00 66.56 85 HIS A C 1
ATOM 659 O O . HIS A 1 85 ? 0.507 0.036 32.957 1.00 66.56 85 HIS A O 1
ATOM 665 N N . GLU A 1 86 ? -0.440 -1.914 32.415 1.00 66.38 86 GLU A N 1
ATOM 666 C CA . GLU A 1 86 ? 0.636 -2.375 31.532 1.00 66.38 86 GLU A CA 1
ATOM 667 C C . GLU A 1 86 ? 0.209 -3.653 30.802 1.00 66.38 86 GLU A C 1
ATOM 669 O O . GLU A 1 86 ? -0.733 -4.336 31.223 1.00 66.38 86 GLU A O 1
ATOM 674 N N . ASN A 1 87 ? 0.871 -3.971 29.686 1.00 76.88 87 ASN A N 1
ATOM 675 C CA . ASN A 1 87 ? 0.658 -5.232 28.981 1.00 76.88 87 ASN A CA 1
ATOM 676 C C . ASN A 1 87 ? 1.975 -5.781 28.430 1.00 76.88 87 ASN A C 1
ATOM 678 O O . ASN A 1 87 ? 2.293 -5.627 27.249 1.00 76.88 87 ASN A O 1
ATOM 682 N N . THR A 1 88 ? 2.682 -6.524 29.279 1.00 81.56 88 THR A N 1
ATOM 683 C CA . THR A 1 88 ? 3.989 -7.125 28.976 1.00 81.56 88 THR A CA 1
ATOM 684 C C . THR A 1 88 ? 3.970 -8.027 27.734 1.00 81.56 88 THR A C 1
ATOM 686 O O . THR A 1 88 ? 4.986 -8.186 27.070 1.00 81.56 88 THR A O 1
ATOM 689 N N . THR A 1 89 ? 2.815 -8.594 27.363 1.00 79.31 89 THR A N 1
ATOM 690 C CA . THR A 1 89 ? 2.703 -9.461 26.172 1.00 79.31 89 THR A CA 1
ATOM 691 C C . THR A 1 89 ? 2.793 -8.672 24.865 1.00 79.31 89 THR A C 1
ATOM 693 O O . THR A 1 89 ? 3.347 -9.168 23.891 1.00 79.31 89 THR A O 1
ATOM 696 N N . VAL A 1 90 ? 2.251 -7.451 24.831 1.00 78.81 90 VAL A N 1
ATOM 697 C CA . VAL A 1 90 ? 2.305 -6.579 23.642 1.00 78.81 90 VAL A CA 1
ATOM 698 C C . VAL A 1 90 ? 3.596 -5.764 23.614 1.00 78.81 90 VAL A C 1
ATOM 700 O O . VAL A 1 90 ? 4.029 -5.359 22.548 1.00 78.81 90 VAL A O 1
ATOM 703 N N . GLU A 1 91 ? 4.238 -5.556 24.761 1.00 75.25 91 GLU A N 1
ATOM 704 C CA . GLU A 1 91 ? 5.539 -4.880 24.837 1.00 75.25 91 GLU A CA 1
ATOM 705 C C . GLU A 1 91 ? 6.701 -5.723 24.288 1.00 75.25 91 GLU A C 1
ATOM 707 O O . GLU A 1 91 ? 7.708 -5.163 23.864 1.00 75.25 91 GLU A O 1
ATOM 712 N N . ILE A 1 92 ? 6.582 -7.055 24.309 1.00 84.75 92 ILE A N 1
ATOM 713 C CA . ILE A 1 92 ? 7.642 -7.979 23.865 1.00 84.75 92 ILE A CA 1
ATOM 714 C C . ILE A 1 92 ? 7.517 -8.348 22.374 1.00 84.75 92 ILE A C 1
ATOM 716 O O . ILE A 1 92 ? 8.508 -8.761 21.768 1.00 84.75 92 ILE A O 1
ATOM 720 N N . LEU A 1 93 ? 6.317 -8.235 21.798 1.00 75.31 93 LEU A N 1
ATOM 721 C CA . LEU A 1 93 ? 5.998 -8.636 20.422 1.00 75.31 93 LEU A CA 1
ATOM 722 C C . LEU A 1 93 ? 6.331 -7.533 19.408 1.00 75.31 93 LEU A C 1
ATOM 724 O O . LEU A 1 93 ? 6.909 -7.880 18.354 1.00 75.31 93 LEU A O 1
#